Protein AF-A0AAW6HWS2-F1 (afdb_monomer_lite)

Radius of gyration: 12.44 Å; chains: 1; bounding box: 34×17×37 Å

Secondary structure (DSSP, 8-state):
--GGGTEEEEEEEEEEPTTSTT-EEEEEEEEESS-HHHHHHHHTTSTT-------PPPP-

Organism: NCBI:txid644357

Sequence (60 aa):
MTERRGFRACTIHGSTVVNDAGRWHLQMVVDGSRSPETLRLQLEKVYDCESVSITVLEAA

pLDDT: mean 90.32, std 6.95, range [58.0, 95.62]

Foldseek 3Di:
DQVVVFKAWDDWDWDADVPPPRDIDIDTDIDGPDDVVVVQVVQVPPPNDPHDDDDDDDDD

Structure (mmCIF, N/CA/C/O backbone):
data_AF-A0AAW6HWS2-F1
#
_entry.id   AF-A0AAW6HWS2-F1
#
loop_
_atom_site.group_PDB
_atom_site.id
_atom_site.type_symbol
_atom_site.label_atom_id
_atom_site.label_alt_id
_atom_site.label_comp_id
_atom_site.label_asym_id
_atom_site.label_entity_id
_atom_site.label_seq_id
_atom_site.pdbx_PDB_ins_code
_atom_site.Cartn_x
_atom_site.Cartn_y
_atom_site.Cartn_z
_atom_site.occupancy
_atom_site.B_iso_or_equiv
_atom_site.auth_seq_id
_atom_site.auth_comp_id
_atom_site.auth_asym_id
_atom_site.auth_atom_id
_atom_site.pdbx_PDB_model_num
ATOM 1 N N . MET A 1 1 ? 4.072 -5.804 4.250 1.00 71.44 1 MET A N 1
ATOM 2 C CA . MET A 1 1 ? 4.447 -4.437 4.706 1.00 71.44 1 MET A CA 1
ATOM 3 C C . MET A 1 1 ? 3.348 -3.813 5.570 1.00 71.44 1 MET A C 1
ATOM 5 O O . MET A 1 1 ? 3.650 -3.316 6.653 1.00 71.44 1 MET A O 1
ATOM 9 N N . THR A 1 2 ? 2.107 -3.877 5.093 1.00 76.38 2 THR A N 1
ATOM 10 C CA . THR A 1 2 ? 0.864 -3.378 5.704 1.00 76.38 2 THR A CA 1
ATOM 11 C C . THR A 1 2 ? 0.560 -3.995 7.077 1.00 76.38 2 THR A C 1
ATOM 13 O O . THR A 1 2 ? 0.420 -3.268 8.055 1.00 76.38 2 THR A O 1
ATOM 16 N N . GLU A 1 3 ? 0.630 -5.323 7.204 1.00 81.31 3 GLU A N 1
ATOM 17 C CA . GLU A 1 3 ? 0.331 -6.050 8.459 1.00 81.31 3 GLU A CA 1
ATOM 18 C C . GLU A 1 3 ? 1.263 -5.691 9.616 1.00 81.31 3 GLU A C 1
ATOM 20 O O . GLU A 1 3 ? 0.831 -5.458 10.741 1.00 81.31 3 GLU A O 1
ATOM 25 N N . ARG A 1 4 ? 2.549 -5.490 9.316 1.00 81.88 4 ARG A N 1
ATOM 26 C CA . ARG A 1 4 ? 3.554 -5.031 10.291 1.00 81.88 4 ARG A CA 1
ATOM 27 C C . ARG A 1 4 ? 3.324 -3.594 10.776 1.00 81.88 4 ARG A C 1
ATOM 29 O O . ARG A 1 4 ? 4.040 -3.133 11.659 1.00 81.88 4 ARG A O 1
ATOM 36 N N . ARG A 1 5 ? 2.384 -2.863 10.171 1.00 81.69 5 ARG A N 1
ATOM 37 C CA . ARG A 1 5 ? 2.071 -1.457 10.471 1.00 81.69 5 ARG A CA 1
ATOM 38 C C . ARG A 1 5 ? 0.727 -1.283 11.174 1.00 81.69 5 ARG A C 1
ATOM 40 O O . ARG A 1 5 ? 0.312 -0.144 11.360 1.00 81.69 5 ARG A O 1
ATOM 47 N N . GLY A 1 6 ? 0.095 -2.378 11.604 1.00 86.12 6 GLY A N 1
ATOM 48 C CA . GLY A 1 6 ? -1.193 -2.348 12.302 1.00 86.12 6 GLY A CA 1
ATOM 49 C C . GLY A 1 6 ? -2.402 -2.283 11.368 1.00 86.12 6 GLY A C 1
ATOM 50 O O . GLY A 1 6 ? -3.471 -1.870 11.802 1.00 86.12 6 GLY A O 1
ATOM 51 N N . PHE A 1 7 ? -2.222 -2.672 10.103 1.00 92.25 7 PHE A N 1
ATOM 52 C CA . PHE A 1 7 ? -3.288 -2.769 9.111 1.00 92.25 7 PHE A CA 1
ATOM 53 C C . PHE A 1 7 ? -3.421 -4.215 8.646 1.00 92.25 7 PHE A C 1
ATOM 55 O O . PHE A 1 7 ? -2.468 -4.778 8.114 1.00 92.25 7 PHE A O 1
ATOM 62 N N . ARG A 1 8 ? -4.589 -4.818 8.809 1.00 92.81 8 ARG A N 1
ATOM 63 C CA . ARG A 1 8 ? -4.902 -6.146 8.288 1.00 92.81 8 ARG A CA 1
ATOM 64 C C . ARG A 1 8 ? -5.349 -6.018 6.836 1.00 92.81 8 ARG A C 1
ATOM 66 O O . ARG A 1 8 ? -6.235 -5.226 6.543 1.00 92.81 8 ARG A O 1
ATOM 73 N N . ALA A 1 9 ? -4.749 -6.792 5.936 1.00 91.62 9 ALA A N 1
ATOM 74 C CA . ALA A 1 9 ? -5.229 -6.872 4.560 1.00 91.62 9 ALA A CA 1
ATOM 75 C C . ALA A 1 9 ? -6.482 -7.757 4.501 1.00 91.62 9 ALA A C 1
ATOM 77 O O . ALA A 1 9 ? -6.478 -8.873 5.021 1.00 91.62 9 ALA A O 1
ATOM 78 N N . CYS A 1 10 ? -7.541 -7.253 3.877 1.00 91.88 10 CYS A N 1
ATOM 79 C CA . C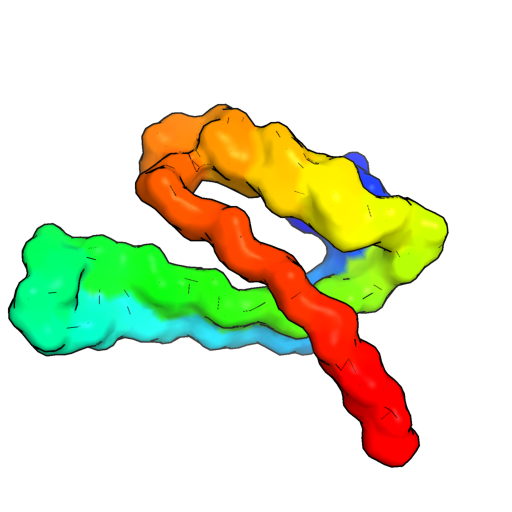YS A 1 10 ? -8.815 -7.956 3.730 1.00 91.88 10 CYS A CA 1
ATOM 80 C C . CYS A 1 10 ? -8.961 -8.522 2.319 1.00 91.88 10 CYS A C 1
ATOM 82 O O . CYS A 1 10 ? -9.259 -9.702 2.156 1.00 91.88 10 CYS A O 1
ATOM 84 N N . THR A 1 11 ? -8.660 -7.703 1.312 1.00 93.94 11 THR A N 1
ATOM 85 C CA . THR A 1 11 ? -8.711 -8.096 -0.099 1.00 93.94 11 THR A CA 1
ATOM 86 C C . THR A 1 11 ? -7.543 -7.473 -0.841 1.00 93.94 11 THR A C 1
ATOM 88 O O . THR A 1 11 ? -7.168 -6.340 -0.547 1.00 93.94 11 THR A O 1
ATOM 91 N N . ILE A 1 12 ? -6.971 -8.200 -1.800 1.00 94.56 12 ILE A N 1
ATOM 92 C CA . ILE A 1 12 ? -5.862 -7.732 -2.632 1.00 94.56 12 ILE A CA 1
ATOM 93 C C . ILE A 1 12 ? -6.165 -8.090 -4.085 1.00 94.56 12 ILE A C 1
ATOM 95 O O . ILE A 1 12 ? -6.406 -9.252 -4.404 1.00 94.56 12 ILE A O 1
ATOM 99 N N . HIS A 1 13 ? -6.107 -7.096 -4.962 1.00 95.62 13 HIS A N 1
ATOM 100 C CA . HIS A 1 13 ? -6.215 -7.254 -6.404 1.00 95.62 13 HIS A CA 1
ATOM 101 C C . HIS A 1 13 ? -5.002 -6.615 -7.065 1.00 95.62 13 HIS A C 1
ATOM 103 O O . HIS A 1 13 ? -4.671 -5.468 -6.781 1.00 95.62 13 HIS A O 1
ATOM 109 N N . GLY A 1 14 ? -4.343 -7.359 -7.947 1.00 94.75 14 GLY A N 1
ATOM 110 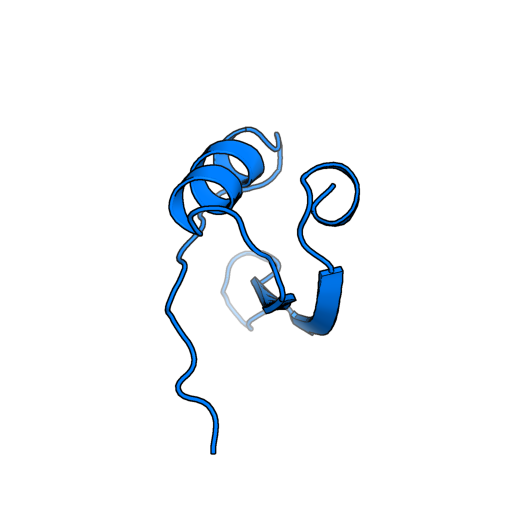C CA . GLY A 1 14 ? -3.240 -6.863 -8.758 1.00 94.75 14 GLY A CA 1
ATOM 111 C C . GLY A 1 14 ? -3.567 -7.066 -10.226 1.00 94.75 14 GLY A C 1
ATOM 112 O O . GLY A 1 14 ? -3.979 -8.158 -10.615 1.00 94.75 14 GLY A O 1
ATOM 113 N N . SER A 1 15 ? -3.389 -6.031 -11.038 1.00 95.00 15 SER A N 1
ATOM 114 C CA . SER A 1 15 ? -3.541 -6.145 -12.486 1.00 95.00 15 SER A CA 1
ATOM 115 C C . SER A 1 15 ? -2.581 -5.221 -13.219 1.00 95.00 15 SER A C 1
ATOM 117 O O . SER A 1 15 ? -2.169 -4.184 -12.703 1.00 95.00 15 SER A O 1
ATOM 119 N N . THR A 1 16 ? -2.225 -5.609 -14.436 1.00 94.12 16 THR A N 1
ATOM 120 C CA . THR A 1 16 ? -1.535 -4.743 -15.390 1.00 94.12 16 THR A CA 1
ATOM 121 C C . THR A 1 16 ? -2.562 -4.106 -16.312 1.00 94.12 16 THR A C 1
ATOM 123 O O . THR A 1 16 ? -3.473 -4.793 -16.783 1.00 94.12 16 THR A O 1
ATOM 126 N N . VAL A 1 17 ? -2.396 -2.826 -16.628 1.00 89.62 17 VAL A N 1
ATOM 127 C CA . VAL A 1 17 ? -3.264 -2.125 -17.580 1.00 89.62 17 VAL A CA 1
ATOM 128 C C . VAL A 1 17 ? -2.599 -2.115 -18.959 1.00 89.62 17 VAL A C 1
ATOM 130 O O . VAL A 1 17 ? -1.417 -1.795 -19.096 1.00 89.62 17 VAL A O 1
ATOM 133 N N . VAL A 1 18 ? -3.354 -2.490 -19.998 1.00 89.06 18 VAL A N 1
ATOM 134 C CA . VAL A 1 18 ? -2.870 -2.450 -21.387 1.00 89.06 18 VAL A CA 1
ATOM 135 C C . VAL A 1 18 ? -2.495 -1.009 -21.737 1.00 89.06 18 VAL A C 1
ATOM 137 O O . VAL A 1 18 ? -3.265 -0.090 -21.480 1.00 89.06 18 VAL A O 1
ATOM 140 N N . ASN A 1 19 ? -1.316 -0.823 -22.336 1.00 88.88 19 ASN A N 1
ATOM 141 C CA . ASN A 1 19 ? -0.712 0.478 -22.659 1.00 88.88 19 ASN A CA 1
ATOM 142 C C . ASN A 1 19 ? -0.250 1.323 -21.458 1.00 88.88 19 ASN A C 1
ATOM 144 O O . ASN A 1 19 ? 0.158 2.463 -21.657 1.00 88.88 19 ASN A O 1
ATOM 148 N N . ASP A 1 20 ? -0.208 0.774 -20.241 1.00 90.88 20 ASP A N 1
ATOM 149 C CA . ASP A 1 20 ? 0.311 1.485 -19.065 1.00 90.88 20 ASP A CA 1
ATOM 150 C C . ASP A 1 20 ? 1.804 1.214 -18.812 1.00 90.88 20 ASP A C 1
ATOM 152 O O . ASP A 1 20 ? 2.244 1.007 -17.687 1.00 90.88 20 ASP A O 1
ATOM 156 N N . ALA A 1 21 ? 2.590 1.141 -19.891 1.00 89.94 21 ALA A N 1
ATOM 157 C CA . ALA A 1 21 ? 4.039 0.903 -19.860 1.00 89.94 21 ALA A CA 1
ATOM 158 C C . ALA A 1 21 ? 4.493 -0.333 -19.044 1.00 89.94 21 ALA A C 1
ATOM 160 O O . ALA A 1 21 ? 5.636 -0.398 -18.601 1.00 89.94 21 ALA A O 1
ATOM 161 N N . GLY A 1 22 ? 3.616 -1.323 -18.848 1.00 89.12 22 GLY A N 1
ATOM 162 C CA . GLY A 1 22 ? 3.916 -2.520 -18.055 1.00 89.12 22 GLY A CA 1
ATOM 163 C C . GLY A 1 22 ? 3.832 -2.321 -16.537 1.00 89.12 22 GLY A C 1
ATOM 164 O O . GLY A 1 22 ? 4.248 -3.210 -15.792 1.00 89.12 22 GLY A O 1
ATOM 165 N N . ARG A 1 23 ? 3.289 -1.193 -16.064 1.00 93.25 23 ARG A N 1
ATOM 166 C CA . ARG A 1 23 ? 3.083 -0.937 -14.637 1.00 93.25 23 ARG A CA 1
ATOM 167 C C . ARG A 1 23 ? 2.019 -1.845 -14.036 1.00 93.25 23 ARG A C 1
ATOM 169 O O . ARG A 1 23 ? 1.034 -2.231 -14.674 1.00 93.25 23 ARG A O 1
ATOM 176 N N . TRP A 1 24 ? 2.221 -2.134 -12.757 1.00 94.81 24 TRP A N 1
ATOM 177 C CA . TRP A 1 24 ? 1.282 -2.872 -11.929 1.00 94.81 24 TRP A CA 1
ATOM 178 C C . TRP A 1 24 ? 0.410 -1.925 -11.117 1.00 94.81 24 TRP A C 1
ATOM 180 O O . TRP A 1 24 ? 0.906 -1.036 -10.430 1.00 94.81 24 TRP A O 1
ATOM 190 N N . HIS A 1 25 ? -0.892 -2.186 -11.138 1.00 94.81 25 HIS A N 1
ATOM 191 C CA . HIS A 1 25 ? -1.878 -1.523 -10.297 1.00 94.81 25 HIS A CA 1
ATOM 192 C C . HIS A 1 25 ? -2.308 -2.486 -9.204 1.00 94.81 25 HIS A C 1
ATOM 194 O O . HIS A 1 25 ? -2.859 -3.555 -9.485 1.00 94.81 25 HIS A O 1
ATOM 200 N N . LEU A 1 26 ? -2.035 -2.110 -7.956 1.00 94.94 26 LEU A N 1
ATOM 201 C CA . LEU A 1 26 ? -2.428 -2.865 -6.774 1.00 94.94 26 LEU A CA 1
ATOM 202 C C . LEU A 1 26 ? -3.561 -2.131 -6.058 1.00 94.94 26 LEU A C 1
ATOM 204 O O . LEU A 1 26 ? -3.390 -0.999 -5.611 1.00 94.94 26 LEU A O 1
ATOM 208 N N . GLN A 1 27 ? -4.694 -2.801 -5.894 1.00 95.12 27 GLN A N 1
ATOM 209 C CA . GLN A 1 27 ? -5.783 -2.356 -5.035 1.00 95.12 27 GLN A CA 1
ATOM 210 C C . GLN A 1 27 ? -5.870 -3.268 -3.819 1.00 95.12 27 GLN A C 1
ATOM 212 O O . GLN A 1 27 ? -5.797 -4.492 -3.928 1.00 95.12 27 GLN A O 1
ATOM 217 N N . MET A 1 28 ? -6.025 -2.668 -2.645 1.00 94.88 28 MET A N 1
ATOM 218 C CA . MET A 1 28 ? -6.108 -3.400 -1.392 1.00 94.88 28 MET A CA 1
ATOM 219 C C . MET A 1 28 ? -7.165 -2.780 -0.491 1.00 94.88 28 MET A C 1
ATOM 221 O O . MET A 1 28 ? -7.163 -1.570 -0.276 1.00 94.88 28 MET A O 1
ATOM 225 N N . VAL A 1 29 ? -8.024 -3.626 0.072 1.00 95.19 29 VAL A N 1
ATOM 226 C CA . VAL A 1 29 ? -8.883 -3.260 1.200 1.00 95.19 29 VAL A CA 1
ATOM 227 C C . VAL A 1 29 ? -8.141 -3.616 2.475 1.00 95.19 29 VAL A C 1
ATOM 229 O O . VAL A 1 29 ? -7.635 -4.735 2.602 1.00 95.19 29 VAL A O 1
ATOM 232 N N . VAL A 1 30 ? -8.064 -2.669 3.404 1.00 93.69 30 VAL A N 1
ATOM 233 C CA . VAL A 1 30 ? -7.385 -2.854 4.685 1.00 93.69 30 VAL A CA 1
ATOM 234 C C . VAL A 1 30 ? -8.277 -2.417 5.833 1.00 93.69 30 VAL A C 1
ATOM 236 O O . VAL A 1 30 ? -8.925 -1.379 5.747 1.00 93.69 30 VAL A O 1
ATOM 239 N N . ASP A 1 31 ? -8.221 -3.168 6.926 1.00 93.88 31 ASP A N 1
ATOM 240 C CA . ASP A 1 31 ? -8.770 -2.767 8.218 1.00 93.88 31 ASP A CA 1
ATOM 241 C C . ASP A 1 31 ? -7.633 -2.328 9.138 1.00 93.88 31 ASP A C 1
ATOM 243 O O . ASP A 1 31 ? -6.564 -2.941 9.171 1.00 93.88 31 ASP A O 1
ATOM 247 N N . GLY A 1 32 ? -7.842 -1.291 9.939 1.00 89.50 32 GLY A N 1
ATOM 248 C CA . GLY A 1 32 ? -6.848 -0.857 10.914 1.00 89.50 32 GLY A CA 1
ATOM 249 C C . GLY A 1 32 ? -7.361 0.259 11.808 1.00 89.50 32 GLY A C 1
ATOM 250 O O . GLY A 1 32 ? -8.284 0.983 11.456 1.00 89.50 32 GLY A O 1
ATOM 251 N N . SER A 1 33 ? -6.738 0.410 12.975 1.00 85.81 33 SER A N 1
ATOM 252 C CA . SER A 1 33 ? -7.070 1.461 13.949 1.00 85.81 33 SER A CA 1
ATOM 253 C C . SER A 1 33 ? -6.207 2.720 13.811 1.00 85.81 33 SER A C 1
ATOM 255 O O . SER A 1 33 ? -6.352 3.668 14.579 1.00 85.81 33 SER A O 1
ATOM 257 N N . ARG A 1 34 ? -5.269 2.728 12.856 1.00 89.19 34 ARG A N 1
ATOM 258 C CA . ARG A 1 34 ? -4.347 3.841 12.597 1.00 89.19 34 ARG A CA 1
ATOM 259 C C . ARG A 1 34 ? -4.833 4.697 11.434 1.00 89.19 34 ARG A C 1
ATOM 261 O O . ARG A 1 34 ? -5.522 4.199 10.551 1.00 89.19 34 ARG A O 1
ATOM 268 N N . SER A 1 35 ? -4.407 5.965 11.403 1.00 91.19 35 SER A N 1
ATOM 269 C CA . SER A 1 35 ? -4.750 6.871 10.300 1.00 91.19 35 SER A CA 1
ATOM 270 C C . SER A 1 35 ? -4.301 6.288 8.947 1.00 91.19 35 SER A C 1
ATOM 272 O O . SER A 1 35 ? -3.131 5.892 8.822 1.00 91.19 35 SER A O 1
ATOM 274 N N . PRO A 1 36 ? -5.178 6.275 7.924 1.00 91.75 36 PRO A N 1
ATOM 275 C CA . PRO A 1 36 ? -4.847 5.789 6.583 1.00 91.75 36 PRO A CA 1
ATOM 276 C C . PRO A 1 36 ? -3.662 6.544 5.960 1.00 91.75 36 PRO A C 1
ATOM 278 O O . PRO A 1 36 ? -2.859 5.962 5.230 1.00 91.75 36 PRO A O 1
ATOM 281 N N . GLU A 1 37 ? -3.463 7.815 6.314 1.00 93.31 37 GLU A N 1
ATOM 282 C CA . GLU A 1 37 ? -2.343 8.627 5.822 1.00 93.31 37 GLU A CA 1
ATOM 283 C C . GLU A 1 37 ? -0.983 8.051 6.230 1.00 93.31 37 GLU A C 1
ATOM 285 O O . GLU A 1 37 ? -0.019 8.127 5.469 1.00 93.31 37 GLU A O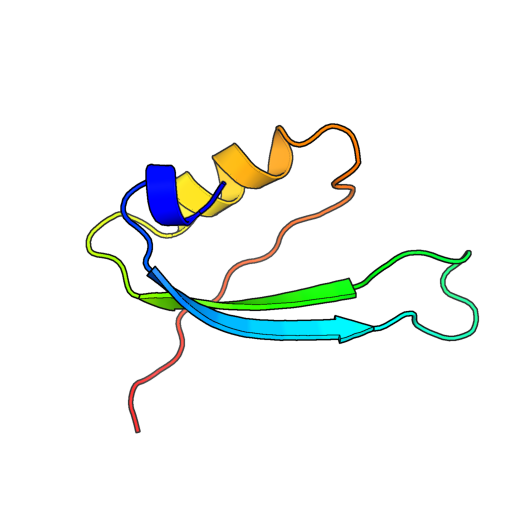 1
ATOM 290 N N . THR A 1 38 ? -0.902 7.409 7.402 1.00 92.44 38 THR A N 1
ATOM 291 C CA . THR A 1 38 ? 0.331 6.746 7.846 1.00 92.44 38 THR A CA 1
ATOM 292 C C . THR A 1 38 ? 0.672 5.571 6.939 1.00 92.44 38 THR A C 1
ATOM 294 O O . THR A 1 38 ? 1.845 5.349 6.649 1.00 92.44 38 THR A O 1
ATOM 297 N N . LEU A 1 39 ? -0.327 4.816 6.472 1.00 92.56 39 LEU A N 1
ATOM 298 C CA . LEU A 1 39 ? -0.095 3.732 5.522 1.00 92.56 39 LEU A CA 1
ATOM 299 C C . LEU A 1 39 ? 0.361 4.284 4.169 1.00 92.56 39 LEU A C 1
ATOM 301 O O . LEU A 1 39 ? 1.354 3.793 3.635 1.00 92.56 39 LEU A O 1
ATOM 305 N N . ARG A 1 40 ? -0.294 5.340 3.667 1.00 94.25 40 ARG A N 1
ATOM 306 C CA . ARG A 1 40 ? 0.073 6.018 2.412 1.00 94.25 40 ARG A CA 1
ATOM 307 C C . ARG A 1 40 ? 1.540 6.455 2.418 1.00 94.25 40 ARG A C 1
ATOM 309 O O . ARG A 1 40 ? 2.313 5.985 1.592 1.00 94.25 40 ARG A O 1
ATOM 316 N N . LEU A 1 41 ? 1.947 7.230 3.427 1.00 93.94 41 LEU A N 1
ATOM 317 C CA . LEU A 1 41 ? 3.324 7.726 3.583 1.00 93.94 41 LEU A CA 1
ATOM 318 C C . LEU A 1 41 ? 4.369 6.609 3.722 1.00 93.94 41 LEU A C 1
ATOM 320 O O . LEU A 1 41 ? 5.560 6.827 3.509 1.00 93.94 41 LEU A O 1
ATOM 324 N N . GLN A 1 42 ? 3.961 5.422 4.167 1.00 92.19 42 GLN A N 1
ATOM 325 C CA . GLN A 1 42 ? 4.850 4.270 4.284 1.00 92.19 42 GLN A CA 1
ATOM 326 C C . GLN A 1 42 ? 4.975 3.498 2.974 1.00 92.19 42 GLN A C 1
ATOM 328 O O . GLN A 1 42 ? 6.056 2.987 2.690 1.00 92.19 42 GLN A O 1
ATOM 333 N N . LEU A 1 43 ? 3.893 3.408 2.201 1.00 93.12 43 LEU A N 1
ATOM 334 C CA . LEU A 1 43 ? 3.895 2.785 0.882 1.00 93.12 43 LEU A CA 1
ATOM 335 C C . LEU A 1 43 ? 4.655 3.642 -0.136 1.00 93.12 43 LEU A C 1
ATOM 337 O O . LEU A 1 43 ? 5.420 3.090 -0.911 1.00 93.12 43 LEU A O 1
ATOM 341 N N . GLU A 1 44 ? 4.574 4.971 -0.045 1.00 94.69 44 GLU A N 1
ATOM 342 C CA . GLU A 1 44 ? 5.380 5.895 -0.868 1.00 94.69 44 GLU A CA 1
ATOM 343 C C . GLU A 1 44 ? 6.898 5.748 -0.660 1.00 94.69 44 GLU A C 1
ATOM 345 O O . GLU A 1 44 ? 7.688 6.228 -1.462 1.00 94.69 44 GLU A O 1
ATOM 350 N N . LYS A 1 45 ? 7.334 5.088 0.421 1.00 93.56 45 LYS A N 1
ATOM 351 C CA . LYS A 1 45 ? 8.756 4.786 0.665 1.00 93.56 45 LYS A CA 1
ATOM 352 C C . LYS A 1 45 ? 9.210 3.472 0.029 1.00 93.56 45 LYS A C 1
ATOM 354 O O . LYS A 1 45 ? 10.380 3.113 0.158 1.00 93.56 45 LYS A O 1
ATOM 359 N N . VAL A 1 46 ? 8.303 2.706 -0.574 1.00 92.81 46 VAL A N 1
ATOM 360 C CA . VAL A 1 46 ? 8.644 1.482 -1.304 1.00 92.81 46 VAL A CA 1
ATOM 361 C C . VAL A 1 46 ? 9.349 1.887 -2.592 1.00 92.81 46 VAL A C 1
ATOM 363 O O . V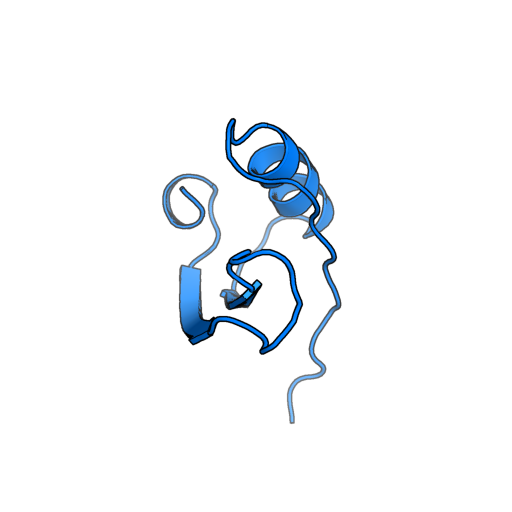AL A 1 46 ? 8.817 2.681 -3.355 1.00 92.81 46 VAL A O 1
ATOM 366 N N . TYR A 1 47 ? 10.526 1.314 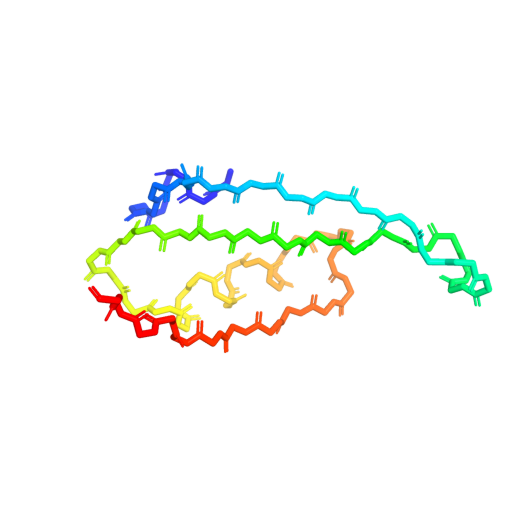-2.834 1.00 92.25 47 TYR A N 1
ATOM 367 C CA . TYR A 1 47 ? 11.374 1.671 -3.973 1.00 92.25 47 TYR A CA 1
ATOM 368 C C . TYR A 1 47 ? 10.651 1.583 -5.331 1.00 92.25 47 TYR A C 1
ATOM 370 O O . TYR A 1 47 ? 10.743 2.514 -6.121 1.00 92.25 47 TYR A O 1
ATOM 378 N N . ASP A 1 48 ? 9.881 0.515 -5.561 1.00 92.12 48 ASP A N 1
ATOM 379 C CA . ASP A 1 48 ? 9.142 0.285 -6.815 1.00 92.12 48 ASP A CA 1
ATOM 380 C C . ASP A 1 48 ? 7.709 0.853 -6.808 1.00 92.12 48 ASP A C 1
ATOM 382 O O . ASP A 1 48 ? 6.885 0.492 -7.649 1.00 92.12 48 ASP A O 1
ATOM 386 N N . CYS A 1 49 ? 7.353 1.692 -5.832 1.00 93.69 49 CYS A N 1
ATOM 387 C CA . CYS A 1 49 ? 6.021 2.282 -5.765 1.00 93.69 49 CYS A CA 1
ATOM 388 C C . CYS A 1 49 ? 6.022 3.683 -6.373 1.00 93.69 49 CYS A C 1
ATOM 390 O O . CYS A 1 49 ? 6.519 4.633 -5.776 1.00 93.69 49 CYS A O 1
ATOM 392 N N . GLU A 1 50 ? 5.430 3.806 -7.560 1.00 93.69 50 GLU A N 1
ATOM 393 C CA . GLU A 1 50 ? 5.358 5.087 -8.268 1.00 93.69 50 GLU A CA 1
ATOM 394 C C . GLU A 1 50 ? 4.327 6.055 -7.669 1.00 93.69 50 GLU A C 1
ATOM 396 O O . GLU A 1 50 ? 4.544 7.264 -7.644 1.00 93.69 50 GLU A O 1
ATOM 401 N N . SER A 1 51 ? 3.183 5.546 -7.204 1.00 93.81 51 SER A N 1
ATOM 402 C CA . SER A 1 51 ? 2.102 6.371 -6.660 1.00 93.81 51 SER A CA 1
ATOM 403 C C . SER A 1 51 ? 1.216 5.579 -5.705 1.00 93.81 51 SER A C 1
ATOM 405 O O . SER A 1 51 ? 1.002 4.379 -5.884 1.00 93.81 51 SER A O 1
ATOM 407 N N . VAL A 1 52 ? 0.669 6.267 -4.699 1.00 95.50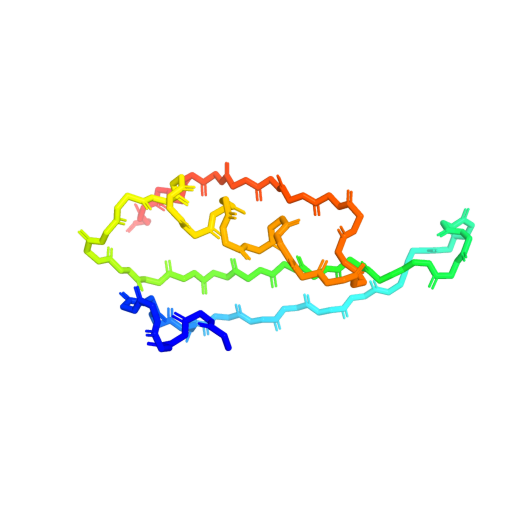 52 VAL A N 1
ATOM 408 C CA . VAL A 1 52 ? -0.278 5.700 -3.734 1.00 95.50 52 VAL A CA 1
ATOM 409 C C . VAL A 1 52 ? -1.417 6.678 -3.495 1.00 95.50 52 VAL A C 1
ATOM 411 O O . VAL A 1 52 ? -1.204 7.809 -3.059 1.00 95.50 52 VAL A O 1
ATOM 414 N N . SER A 1 53 ? -2.643 6.204 -3.694 1.00 95.19 53 SER A N 1
ATOM 415 C CA . SER A 1 53 ? -3.863 6.889 -3.266 1.00 95.19 53 SER A CA 1
ATOM 416 C C . SER A 1 53 ? -4.606 6.036 -2.247 1.00 95.19 53 SER A C 1
ATOM 418 O O . SER A 1 53 ? -4.548 4.808 -2.293 1.00 95.19 53 SER A O 1
ATOM 420 N N . ILE A 1 54 ? -5.290 6.690 -1.310 1.00 93.94 54 ILE A N 1
ATOM 421 C CA . ILE A 1 54 ? -6.092 6.020 -0.288 1.00 93.94 54 ILE A CA 1
ATOM 422 C C . ILE A 1 54 ? -7.451 6.695 -0.177 1.00 93.94 54 ILE A C 1
ATOM 424 O O . ILE A 1 54 ? -7.565 7.916 -0.280 1.00 93.94 54 ILE A O 1
ATOM 428 N N . THR A 1 55 ? -8.487 5.893 0.022 1.00 94.12 55 THR A N 1
ATOM 429 C CA . THR A 1 55 ? -9.862 6.363 0.177 1.00 94.12 55 THR A CA 1
ATOM 430 C C . THR A 1 55 ? -10.536 5.509 1.235 1.00 94.12 55 THR A C 1
ATOM 432 O O . THR A 1 55 ? -10.286 4.306 1.316 1.00 94.12 55 THR A O 1
ATOM 435 N N . VAL A 1 56 ? -11.350 6.141 2.077 1.00 91.56 56 VAL A N 1
ATOM 436 C CA . VAL A 1 56 ? -12.154 5.427 3.069 1.00 91.56 56 VAL A CA 1
ATOM 437 C C . VAL A 1 56 ? -13.272 4.692 2.337 1.00 91.56 56 VAL A C 1
ATOM 439 O O . VAL A 1 56 ? -13.925 5.268 1.469 1.00 91.56 56 VAL A O 1
ATOM 442 N N . LEU A 1 57 ? -13.470 3.421 2.676 1.00 90.69 57 LEU A N 1
ATOM 443 C CA . LEU A 1 57 ? -14.620 2.653 2.217 1.00 90.69 57 LEU A CA 1
ATOM 444 C C . LEU A 1 57 ? -15.709 2.763 3.279 1.00 90.69 57 LEU A C 1
ATOM 446 O O . LEU A 1 57 ? -15.463 2.461 4.446 1.00 90.69 57 LEU A O 1
ATOM 450 N N . GLU A 1 58 ? -16.892 3.215 2.880 1.00 81.50 58 GLU A N 1
ATOM 451 C CA . GLU A 1 58 ? -18.071 3.180 3.744 1.00 81.50 58 GLU A CA 1
ATOM 452 C C . GLU A 1 58 ? -18.464 1.713 3.964 1.00 81.50 58 GLU A C 1
ATOM 454 O O . GLU A 1 58 ? -18.523 0.928 3.013 1.00 81.50 58 GLU A O 1
ATOM 459 N N . ALA A 1 59 ? -18.694 1.328 5.220 1.00 69.31 59 ALA A N 1
ATOM 460 C CA . ALA A 1 59 ? -19.245 0.013 5.525 1.00 69.31 59 ALA A CA 1
ATOM 461 C C . ALA A 1 59 ? -20.704 -0.038 5.043 1.00 69.31 59 ALA A C 1
ATOM 463 O O . ALA A 1 59 ? -21.463 0.896 5.303 1.00 69.31 59 ALA A O 1
ATOM 464 N N . ALA A 1 60 ? -21.057 -1.103 4.317 1.00 58.00 60 ALA A N 1
ATOM 465 C CA . ALA A 1 60 ? -22.413 -1.347 3.822 1.00 58.00 60 ALA A CA 1
ATOM 466 C C . ALA A 1 60 ? -23.403 -1.675 4.949 1.00 58.00 60 ALA A C 1
ATOM 468 O O . ALA A 1 60 ? -22.974 -2.311 5.943 1.00 58.00 60 ALA A O 1
#